Protein AF-A0A7W1LNH5-F1 (afdb_monomer)

Solvent-accessible surface area (backbone atoms only — not comparable to full-atom values): 9412 Å² total; per-residue (Å²): 139,82,89,82,86,81,84,87,83,84,82,83,78,80,84,79,78,79,81,84,75,81,79,78,83,71,83,74,73,83,77,74,74,80,66,70,72,80,67,60,87,36,80,29,83,78,18,89,88,68,48,62,63,12,37,33,72,33,70,57,39,60,50,62,56,84,43,24,71,74,77,47,76,51,73,47,62,63,54,25,28,28,52,35,16,20,61,51,35,34,33,39,31,45,67,92,32,46,72,70,29,49,78,66,76,73,32,66,68,50,76,49,71,58,91,66,58,58,62,23,92,83,77,46,95,46,66,31,87,94,62,54,68,46,73,67,49,42,50,54,51,57,63,59,61,77,75,117

Mean predicted aligned error: 13.75 Å

Radius of gyration: 25.93 Å; Cα contacts (8 Å, |Δi|>4): 218; chains: 1; bounding box: 68×67×35 Å

Secondary structure (DSSP, 8-state):
----PPPP--------PPP-PPP----PPPPPPPP------PPPTT-TTT-----EEE-SEEEE-SSSSS--EEEE-TTEEEEEEETTEEEEE-TT--HHHHHTT-S--EEEESS--PBPTTS-SSBPTT--SSHHHHHHHHHHHTT-

Foldseek 3Di:
DDDDDDDDDDDDDDDDDDDDDDDDDDPDDPDPDFDPDDADQDFQPPCPPFHFRWRFFDAFGWDWADQACPIDIDTDHGQKGWRGRGPFKTKIFHNQADPVCVVVVNGDIDMDGDPDADADPVPDNDHHPPQDPDPVSRVVVVVVVVPD

pLDDT: mean 82.44, std 16.15, range [41.69, 98.0]

Sequence (148 aa):
MTWNALLLTVLLAACTSPLAEAPTATASAPASTPERATPSAATCPNSVEFGGACLGELAAGTYSTTVFTTQLTYTVPDGWANFEDLPGNFLLVPPSGTLEGVNADISDFIGVYDGVAPASANCDEAPEPGVETTPESMANWYASQGSR

Nearest PDB structures (foldseek):
  8tdi-assembly3_C  TM=4.145E-01  e=4.059E+00  Collinsella tanakaei
  5m4o-assembly1_D  TM=2.761E-01  e=3.601E+00  Sphingomonas sp. TTNP3
  5m21-assembly1_D  TM=3.505E-01  e=5.477E+00  Sphingomonas sp. TTNP3

Structure (mmCIF, N/CA/C/O backbone):
data_AF-A0A7W1LNH5-F1
#
_entry.id   AF-A0A7W1LNH5-F1
#
loop_
_atom_site.group_PDB
_atom_site.id
_atom_site.type_symbol
_atom_site.label_atom_id
_atom_site.label_alt_id
_atom_site.label_comp_id
_atom_site.label_asym_id
_atom_site.label_entity_id
_atom_site.label_seq_id
_atom_site.pdbx_PDB_ins_code
_atom_site.Cartn_x
_atom_site.Cartn_y
_atom_site.Cartn_z
_atom_site.occupancy
_atom_site.B_iso_or_equiv
_atom_site.auth_seq_id
_atom_site.auth_comp_id
_atom_site.auth_asym_id
_atom_site.auth_atom_id
_atom_site.pdbx_PDB_model_num
ATOM 1 N N . MET A 1 1 ? -39.230 -50.445 20.813 1.00 53.91 1 MET A N 1
ATOM 2 C CA . MET A 1 1 ? -38.569 -51.678 20.328 1.00 53.91 1 MET A CA 1
ATOM 3 C C . MET A 1 1 ? -38.288 -51.426 18.855 1.00 53.91 1 MET A C 1
ATOM 5 O O . MET A 1 1 ? -39.251 -51.229 18.140 1.00 53.91 1 MET A O 1
ATOM 9 N N . THR A 1 2 ? -37.071 -51.206 18.368 1.00 52.25 2 THR A N 1
ATOM 10 C CA . THR A 1 2 ? -35.785 -51.871 18.631 1.00 52.25 2 THR A CA 1
ATOM 11 C C . THR A 1 2 ? -34.611 -50.885 18.520 1.00 52.25 2 THR A C 1
ATOM 13 O O . THR A 1 2 ? -34.618 -49.988 17.683 1.00 52.25 2 THR A O 1
ATOM 16 N N . TRP A 1 3 ? -33.611 -51.070 19.384 1.00 41.69 3 TRP A N 1
ATOM 17 C CA . TRP A 1 3 ? -32.278 -50.467 19.317 1.00 41.69 3 TRP A CA 1
ATOM 18 C C . TRP A 1 3 ? -31.489 -51.009 18.119 1.00 41.69 3 TRP A C 1
ATOM 20 O O . TRP A 1 3 ? -31.481 -52.219 17.922 1.00 41.69 3 TRP A O 1
ATOM 30 N N . ASN A 1 4 ? -30.742 -50.152 17.417 1.00 54.97 4 ASN A N 1
ATOM 31 C CA . ASN A 1 4 ? -29.572 -50.571 16.644 1.00 54.97 4 ASN A CA 1
ATOM 32 C C . ASN A 1 4 ? -28.351 -49.816 17.176 1.00 54.97 4 ASN A C 1
ATOM 34 O O . ASN A 1 4 ? -28.189 -48.619 16.949 1.00 54.97 4 ASN A O 1
ATOM 38 N N . ALA A 1 5 ? -27.530 -50.538 17.935 1.00 52.44 5 ALA A N 1
ATOM 39 C CA . ALA A 1 5 ? -26.213 -50.111 18.369 1.00 52.44 5 ALA A CA 1
ATOM 40 C C . ALA A 1 5 ? -25.256 -50.178 17.169 1.00 52.44 5 ALA A C 1
ATOM 42 O O . ALA A 1 5 ? -25.069 -51.246 16.588 1.00 52.44 5 ALA A O 1
ATOM 43 N N . LEU A 1 6 ? -24.669 -49.043 16.789 1.00 63.94 6 LEU A N 1
ATOM 44 C CA . LEU A 1 6 ? -23.614 -48.995 15.781 1.00 63.94 6 LEU A CA 1
ATOM 45 C C . LEU A 1 6 ? -22.267 -49.231 16.475 1.00 63.94 6 L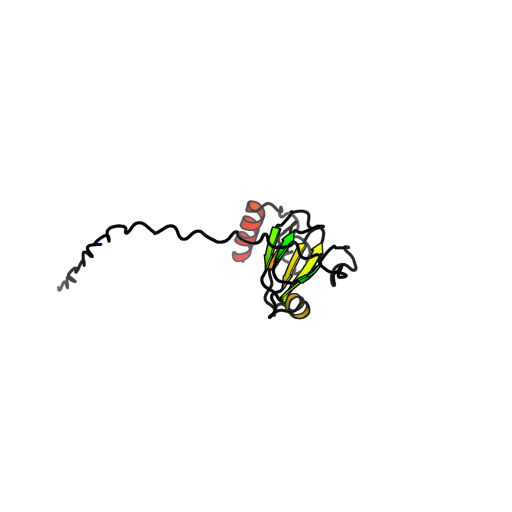EU A C 1
ATOM 47 O O . LEU A 1 6 ? -21.898 -48.503 17.396 1.00 63.94 6 LEU A O 1
ATOM 51 N N . LEU A 1 7 ? -21.578 -50.292 16.055 1.00 65.62 7 LEU A N 1
ATOM 52 C CA . LEU A 1 7 ? -20.286 -50.710 16.584 1.00 65.62 7 LEU A CA 1
ATOM 53 C C . LEU A 1 7 ? -19.162 -49.742 16.189 1.00 65.62 7 LEU A C 1
ATOM 55 O O . LEU A 1 7 ? -19.081 -49.258 15.063 1.00 65.62 7 LEU A O 1
ATOM 59 N N . LEU A 1 8 ? -18.279 -49.544 17.162 1.00 55.00 8 LEU A N 1
ATOM 60 C CA . LEU A 1 8 ? -17.034 -48.791 17.148 1.00 55.00 8 LEU A CA 1
ATOM 61 C C . LEU A 1 8 ? -15.943 -49.548 16.361 1.00 55.00 8 LEU A C 1
ATOM 63 O O . LEU A 1 8 ? -15.695 -50.720 16.641 1.00 55.00 8 LEU A O 1
ATOM 67 N N . THR A 1 9 ? -15.204 -48.863 15.487 1.00 66.69 9 THR A N 1
ATOM 68 C CA . THR A 1 9 ? -13.870 -49.310 15.036 1.00 66.69 9 THR A CA 1
ATOM 69 C C . THR A 1 9 ? -12.890 -48.155 15.187 1.00 66.69 9 THR A C 1
ATOM 71 O O . THR A 1 9 ? -12.878 -47.228 14.383 1.00 66.69 9 THR A O 1
ATOM 74 N N . VAL A 1 10 ? -12.088 -48.200 16.252 1.00 70.75 10 VAL A N 1
ATOM 75 C CA . VAL A 1 10 ? -10.960 -47.292 16.490 1.00 70.75 10 VAL A CA 1
ATOM 76 C C . VAL A 1 10 ? -9.718 -47.944 15.886 1.00 70.75 10 VAL A C 1
ATOM 78 O O . VAL A 1 10 ? -9.247 -48.965 16.382 1.00 70.75 10 VAL A O 1
ATOM 81 N N . LEU A 1 11 ? -9.201 -47.374 14.798 1.00 67.81 11 LEU A N 1
ATOM 82 C CA . LEU A 1 11 ? -7.920 -47.762 14.211 1.00 67.81 11 LEU A CA 1
ATOM 83 C C . LEU A 1 11 ? -6.798 -47.043 14.972 1.00 67.81 11 LEU A C 1
ATOM 85 O O . LEU A 1 11 ? -6.600 -45.843 14.800 1.00 67.81 11 LEU A O 1
ATOM 89 N N . LEU A 1 12 ? -6.068 -47.769 15.825 1.00 59.06 12 LEU A N 1
ATOM 90 C CA . LEU A 1 12 ? -4.800 -47.289 16.375 1.00 59.06 12 LEU A CA 1
ATOM 91 C C . LEU A 1 12 ? -3.726 -47.363 15.281 1.00 59.06 12 LEU A C 1
ATOM 93 O O . LEU A 1 12 ? -3.203 -48.436 14.988 1.00 59.06 12 LEU A O 1
ATOM 97 N N . ALA A 1 13 ? -3.391 -46.221 14.681 1.00 68.50 13 ALA A N 1
ATOM 98 C CA . ALA A 1 13 ? -2.205 -46.089 13.845 1.00 68.50 13 ALA A CA 1
ATOM 99 C C . ALA A 1 13 ? -0.967 -45.948 14.748 1.00 68.50 13 ALA A C 1
ATOM 101 O O . ALA A 1 13 ? -0.807 -44.953 15.454 1.00 68.50 13 ALA A O 1
ATOM 102 N N . ALA A 1 14 ? -0.102 -46.962 14.752 1.00 61.03 14 ALA A N 1
ATOM 103 C CA . ALA A 1 14 ? 1.207 -46.898 15.389 1.00 61.03 14 ALA A CA 1
ATOM 104 C C . ALA A 1 14 ? 2.165 -46.097 14.491 1.00 61.03 14 ALA A C 1
ATOM 106 O O . ALA A 1 14 ? 2.529 -46.549 13.407 1.00 61.03 14 ALA A O 1
ATOM 107 N N . CYS A 1 15 ? 2.575 -44.906 14.930 1.00 63.75 15 CYS A N 1
ATOM 108 C CA . CYS A 1 15 ? 3.637 -44.148 14.273 1.00 63.75 15 CYS A CA 1
ATOM 109 C C . CYS A 1 15 ? 4.998 -44.766 14.624 1.00 63.75 15 CYS A C 1
ATOM 111 O O . CYS A 1 15 ? 5.517 -44.572 15.721 1.00 63.75 15 CYS A O 1
ATOM 113 N N . THR A 1 16 ? 5.578 -45.522 13.694 1.00 69.62 16 THR A N 1
ATOM 114 C CA . THR A 1 16 ? 6.993 -45.907 13.730 1.00 69.62 16 THR A CA 1
ATOM 115 C C . THR A 1 16 ? 7.839 -44.692 13.355 1.00 69.62 16 THR A C 1
ATOM 117 O O . THR A 1 16 ? 7.775 -44.220 12.223 1.00 69.62 16 THR A O 1
ATOM 120 N N . SER A 1 17 ? 8.630 -44.176 14.295 1.00 73.38 17 SER A N 1
ATOM 121 C CA . SER A 1 17 ? 9.599 -43.114 14.012 1.00 73.38 17 SER A CA 1
ATOM 122 C C . SER A 1 17 ? 10.809 -43.681 13.257 1.00 73.38 17 SER A C 1
ATOM 124 O O . SER A 1 17 ? 11.427 -44.627 13.755 1.00 73.38 17 SER A O 1
ATOM 126 N N . PRO A 1 18 ? 11.193 -43.128 12.094 1.00 68.19 18 PRO A N 1
ATOM 127 C CA . PRO A 1 18 ? 12.467 -43.462 11.472 1.00 68.19 18 PRO A CA 1
ATOM 128 C C . PRO A 1 18 ? 13.633 -42.890 12.295 1.00 68.19 18 PRO A C 1
ATOM 130 O O . PRO A 1 18 ? 13.584 -41.755 12.773 1.00 68.19 18 PRO A O 1
ATOM 133 N N . LEU A 1 19 ? 14.680 -43.704 12.467 1.00 60.94 19 LEU A N 1
ATOM 134 C CA . LEU A 1 19 ? 15.970 -43.291 13.020 1.00 60.94 19 LEU A CA 1
ATOM 135 C C . LEU A 1 19 ? 16.585 -42.208 12.125 1.00 60.94 19 LEU A C 1
ATOM 137 O O . LEU A 1 19 ? 16.670 -42.371 10.911 1.00 60.94 19 LEU A O 1
ATOM 141 N N . ALA A 1 20 ? 17.001 -41.110 12.750 1.00 60.66 20 ALA A N 1
ATOM 142 C CA . ALA A 1 20 ? 17.639 -39.980 12.098 1.00 60.66 20 ALA A CA 1
ATOM 143 C C . ALA A 1 20 ? 18.993 -40.385 11.493 1.00 60.66 20 ALA A C 1
ATOM 145 O O . ALA A 1 20 ? 19.944 -40.687 12.215 1.00 60.66 20 ALA A O 1
ATOM 146 N N . GLU A 1 21 ? 19.082 -40.357 10.165 1.00 57.88 21 GLU A N 1
ATOM 147 C CA . GLU A 1 21 ? 20.349 -40.308 9.439 1.00 57.88 21 GLU A CA 1
ATOM 148 C C . GLU A 1 21 ? 20.922 -38.891 9.572 1.00 57.88 21 GLU A C 1
ATOM 150 O O . GLU A 1 21 ? 20.244 -37.899 9.300 1.00 57.88 21 GLU A O 1
ATOM 155 N N . ALA A 1 22 ? 22.163 -38.784 10.049 1.00 66.38 22 ALA A N 1
ATOM 156 C CA . ALA A 1 22 ? 22.844 -37.503 10.174 1.00 66.38 22 ALA A CA 1
ATOM 157 C C . ALA A 1 22 ? 23.057 -36.892 8.774 1.00 66.38 22 ALA A C 1
ATOM 159 O O . ALA A 1 22 ? 23.665 -37.546 7.921 1.00 66.38 22 ALA A O 1
ATOM 160 N N . PRO A 1 23 ? 22.603 -35.654 8.505 1.00 63.56 23 PRO A N 1
ATOM 161 C CA . PRO A 1 23 ? 22.853 -35.024 7.220 1.00 63.56 23 PRO A CA 1
ATOM 162 C C . PRO A 1 23 ? 24.352 -34.761 7.060 1.00 63.56 23 PRO A C 1
ATOM 164 O O . PRO A 1 23 ? 24.996 -34.118 7.891 1.00 63.56 23 PRO A O 1
ATOM 167 N N . THR A 1 24 ? 24.905 -35.264 5.959 1.00 58.75 24 THR A N 1
ATOM 168 C CA . THR A 1 24 ? 26.255 -34.923 5.511 1.00 58.75 24 THR A CA 1
ATOM 169 C C . THR A 1 24 ? 26.253 -33.444 5.138 1.00 58.75 24 THR A C 1
ATOM 171 O O . THR A 1 24 ? 25.534 -33.032 4.227 1.00 58.75 24 THR A O 1
ATOM 174 N N . ALA A 1 25 ? 27.021 -32.636 5.872 1.00 58.06 25 ALA A N 1
ATOM 175 C CA . ALA A 1 25 ? 27.167 -31.209 5.621 1.00 58.06 25 ALA A CA 1
ATOM 176 C C . ALA A 1 25 ? 27.784 -30.988 4.230 1.00 58.06 25 ALA A C 1
ATOM 178 O O . ALA A 1 25 ? 28.998 -31.051 4.048 1.00 58.06 25 ALA A O 1
ATOM 179 N N . THR A 1 26 ? 26.931 -30.746 3.237 1.00 61.84 26 THR A N 1
ATOM 180 C CA . THR A 1 26 ? 27.359 -30.196 1.952 1.00 61.84 26 THR A CA 1
ATOM 181 C C . THR A 1 26 ? 27.664 -28.728 2.204 1.00 61.84 26 THR A C 1
ATOM 183 O O . THR A 1 26 ? 26.790 -27.984 2.642 1.00 61.84 26 THR A O 1
ATOM 186 N N . ALA A 1 27 ? 28.919 -28.327 2.006 1.00 64.19 27 ALA A N 1
ATOM 187 C CA . ALA A 1 27 ? 29.334 -26.939 2.121 1.00 64.19 27 ALA A CA 1
ATOM 188 C C . ALA A 1 27 ? 28.529 -26.093 1.121 1.00 64.19 27 ALA A C 1
ATOM 190 O O . ALA A 1 27 ? 28.778 -26.138 -0.083 1.00 64.19 27 ALA A O 1
ATOM 191 N N . SER A 1 28 ? 27.531 -25.363 1.625 1.00 60.22 28 SER A N 1
ATOM 192 C CA . SER A 1 28 ? 26.768 -24.395 0.844 1.00 60.22 28 SER A CA 1
ATOM 193 C C . SER A 1 28 ? 27.719 -23.340 0.293 1.00 60.22 28 SER A C 1
ATOM 195 O O . SER A 1 28 ? 28.472 -22.715 1.042 1.00 60.22 28 SER A O 1
ATOM 197 N N . ALA A 1 29 ? 27.675 -23.147 -1.024 1.00 70.19 29 ALA A N 1
ATOM 198 C CA . ALA A 1 29 ? 28.287 -22.002 -1.680 1.00 70.19 29 ALA A CA 1
ATOM 199 C C . ALA A 1 29 ? 27.812 -20.700 -0.999 1.00 70.19 29 ALA A C 1
ATOM 201 O O . ALA A 1 29 ? 26.660 -20.642 -0.554 1.00 70.19 29 ALA A O 1
ATOM 202 N N . PRO A 1 30 ? 28.664 -19.663 -0.888 1.00 58.62 30 PRO A N 1
ATOM 203 C CA . PRO A 1 30 ? 28.251 -18.392 -0.310 1.00 58.62 30 PRO A CA 1
ATOM 204 C C . PRO A 1 30 ? 27.068 -17.843 -1.112 1.00 58.62 30 PRO A C 1
ATOM 206 O O . PRO A 1 30 ? 27.163 -17.668 -2.326 1.00 58.62 30 PRO A O 1
ATOM 209 N N . ALA A 1 31 ? 25.943 -17.619 -0.432 1.00 62.34 31 ALA A N 1
ATOM 210 C CA . ALA A 1 31 ? 24.789 -16.960 -1.017 1.00 62.34 31 ALA A CA 1
ATOM 211 C C . ALA A 1 31 ? 25.223 -15.563 -1.472 1.00 62.34 31 ALA A C 1
ATOM 213 O O . ALA A 1 31 ? 25.668 -14.755 -0.655 1.00 62.34 31 ALA A O 1
ATOM 214 N N . SER A 1 32 ? 25.135 -15.297 -2.776 1.00 60.69 32 SER A N 1
ATOM 215 C CA . SER A 1 32 ? 25.326 -13.955 -3.312 1.00 60.69 32 SER A CA 1
ATOM 216 C C . SER A 1 32 ? 24.338 -13.022 -2.623 1.00 60.69 32 SER A C 1
ATOM 218 O O . SER A 1 32 ? 23.130 -13.260 -2.655 1.00 60.69 32 SER A O 1
ATOM 220 N N . THR A 1 33 ? 24.853 -11.976 -1.980 1.00 60.34 33 THR A N 1
ATOM 221 C CA . THR A 1 33 ? 24.035 -10.872 -1.481 1.00 60.34 33 THR A CA 1
ATOM 222 C C . THR A 1 33 ? 23.191 -10.360 -2.648 1.00 60.34 33 THR A C 1
ATOM 224 O O . THR A 1 33 ? 23.785 -10.041 -3.681 1.00 60.34 33 THR A O 1
ATOM 227 N N . PRO A 1 34 ? 21.849 -10.301 -2.545 1.00 59.94 34 PRO A N 1
ATOM 228 C CA . PRO A 1 34 ? 21.042 -9.710 -3.599 1.00 59.94 34 PRO A CA 1
ATOM 229 C C . PRO A 1 34 ? 21.513 -8.270 -3.795 1.00 59.94 34 PRO A C 1
ATOM 231 O O . PRO A 1 34 ? 21.489 -7.456 -2.868 1.00 59.94 34 PRO A O 1
ATOM 234 N N . GLU A 1 35 ? 22.032 -7.996 -4.988 1.00 60.72 35 GLU A N 1
ATOM 235 C CA . GLU A 1 35 ? 22.435 -6.662 -5.393 1.00 60.72 35 GLU A CA 1
ATOM 236 C C . GLU A 1 35 ? 21.186 -5.784 -5.355 1.00 60.72 35 GLU A C 1
ATOM 238 O O . GLU A 1 35 ? 20.146 -6.133 -5.916 1.00 60.72 35 GLU A O 1
ATOM 243 N N . ARG A 1 36 ? 21.257 -4.681 -4.605 1.00 56.53 36 ARG A N 1
ATOM 244 C CA . ARG A 1 36 ? 20.170 -3.710 -4.538 1.00 56.53 36 ARG A CA 1
ATOM 245 C C . ARG A 1 36 ? 20.030 -3.116 -5.934 1.00 56.53 36 ARG A C 1
ATOM 247 O O . ARG A 1 36 ? 20.831 -2.265 -6.311 1.00 56.53 36 ARG A O 1
ATOM 254 N N . ALA A 1 37 ? 19.047 -3.592 -6.692 1.00 58.34 37 ALA A N 1
ATOM 255 C CA . ALA A 1 37 ? 18.701 -3.005 -7.972 1.00 58.34 37 ALA A CA 1
ATOM 256 C C . ALA A 1 37 ? 18.388 -1.526 -7.736 1.00 58.34 37 ALA A C 1
ATOM 258 O O . ALA A 1 37 ? 17.615 -1.193 -6.836 1.00 58.34 37 ALA A O 1
ATOM 259 N N . THR A 1 38 ? 19.037 -0.642 -8.489 1.00 53.78 38 THR A N 1
ATOM 260 C CA . THR A 1 38 ? 18.735 0.788 -8.463 1.00 53.78 38 THR A CA 1
ATOM 261 C C . THR A 1 38 ? 17.550 1.006 -9.401 1.00 53.78 38 THR A C 1
ATOM 263 O O . THR A 1 38 ? 17.728 0.904 -10.616 1.00 53.78 38 THR A O 1
ATOM 266 N N . PRO A 1 39 ? 16.336 1.238 -8.883 1.00 55.19 39 PRO A N 1
ATOM 267 C CA . PRO A 1 39 ? 15.172 1.444 -9.729 1.00 55.19 39 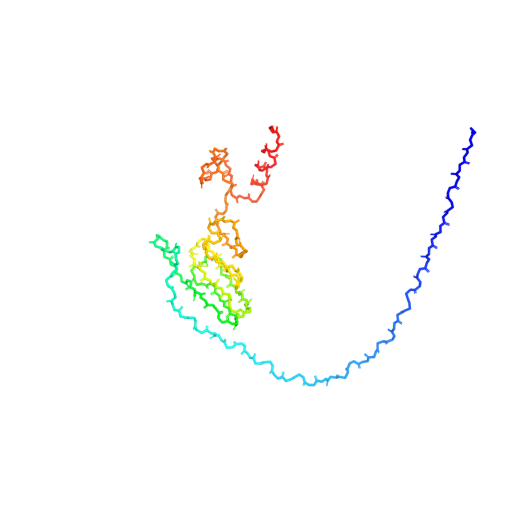PRO A CA 1
ATOM 268 C C . PRO A 1 39 ? 15.311 2.748 -10.525 1.00 55.19 39 PRO A C 1
ATOM 270 O O . PRO A 1 39 ? 15.879 3.734 -10.047 1.00 55.19 39 PRO A O 1
ATOM 273 N N . SER A 1 40 ? 14.793 2.748 -11.753 1.00 54.16 40 SER A N 1
ATOM 274 C CA . SER A 1 40 ? 14.611 3.976 -12.527 1.00 54.16 40 SER A CA 1
ATOM 275 C C . SER A 1 40 ? 13.545 4.818 -11.829 1.00 54.16 40 SER A C 1
ATOM 277 O O . SER A 1 40 ? 12.504 4.284 -11.459 1.00 54.16 40 SER A O 1
ATOM 279 N N . ALA A 1 41 ? 13.794 6.113 -11.618 1.00 55.50 41 ALA A N 1
ATOM 280 C CA . ALA A 1 41 ? 12.811 7.002 -11.004 1.00 55.50 41 ALA A CA 1
ATOM 281 C C . ALA A 1 41 ? 11.585 7.122 -11.924 1.00 55.50 41 ALA A C 1
ATOM 283 O O . ALA A 1 41 ? 11.588 7.894 -12.885 1.00 55.50 41 ALA A O 1
ATOM 284 N N . ALA A 1 42 ? 10.553 6.327 -11.653 1.00 63.59 42 ALA A N 1
ATOM 285 C CA . ALA A 1 42 ? 9.276 6.410 -12.335 1.00 63.59 42 ALA A CA 1
ATOM 286 C C . ALA A 1 42 ? 8.442 7.536 -11.709 1.00 63.59 42 ALA A C 1
ATOM 288 O O . ALA A 1 42 ? 8.424 7.727 -10.496 1.00 63.59 42 ALA A O 1
ATOM 289 N N . THR A 1 43 ? 7.735 8.308 -12.535 1.00 72.81 43 THR A N 1
ATOM 290 C CA . THR A 1 43 ? 6.665 9.176 -12.030 1.00 72.81 43 THR A CA 1
ATOM 291 C C . THR A 1 43 ? 5.512 8.289 -11.589 1.00 72.81 43 THR A C 1
ATOM 293 O O . THR A 1 43 ? 5.032 7.488 -12.391 1.00 72.81 43 THR A O 1
ATOM 296 N N . CYS A 1 44 ? 5.050 8.423 -10.345 1.00 84.44 44 CYS A N 1
ATOM 297 C CA . CYS A 1 44 ? 3.954 7.577 -9.887 1.00 84.44 44 CYS A CA 1
ATOM 298 C C . CYS A 1 44 ? 2.670 7.974 -10.587 1.00 84.44 44 CYS A C 1
ATOM 300 O O . CYS A 1 44 ? 2.289 9.147 -10.501 1.00 84.44 44 CYS A O 1
ATOM 302 N N . PRO A 1 45 ? 1.982 7.034 -11.250 1.00 82.69 45 PRO A N 1
ATOM 303 C CA . PRO A 1 45 ? 0.777 7.362 -12.001 1.00 82.69 45 PRO A CA 1
ATOM 304 C C . PRO A 1 45 ? -0.289 8.054 -11.140 1.00 82.69 45 PRO A C 1
ATOM 306 O O . PRO A 1 45 ? -0.974 8.948 -11.623 1.00 82.69 45 PRO A O 1
ATOM 309 N N . ASN A 1 46 ? -0.340 7.720 -9.845 1.00 73.38 46 ASN A N 1
ATOM 310 C CA . ASN A 1 46 ? -1.288 8.277 -8.877 1.00 73.38 46 ASN A CA 1
ATOM 311 C C . ASN A 1 46 ? -0.699 9.427 -8.021 1.00 73.38 46 ASN A C 1
ATOM 313 O O . ASN A 1 46 ? -1.319 9.864 -7.057 1.00 73.38 46 ASN A O 1
ATOM 317 N N . SER A 1 47 ? 0.491 9.953 -8.354 1.00 67.06 47 SER A N 1
ATOM 318 C CA . SER A 1 47 ? 1.165 11.012 -7.563 1.00 67.06 47 SER A CA 1
ATOM 319 C C . SER A 1 47 ? 0.854 12.444 -7.974 1.00 67.06 47 SER A C 1
ATOM 321 O O . SER A 1 47 ? 1.361 13.366 -7.332 1.00 67.06 47 SER A O 1
ATOM 323 N N . VAL A 1 48 ? 0.057 12.662 -9.025 1.00 61.69 48 VAL A N 1
ATOM 324 C CA . VAL A 1 48 ? -0.145 14.005 -9.603 1.00 61.69 48 VAL A CA 1
ATOM 325 C C . VAL A 1 48 ? -0.647 15.015 -8.556 1.00 61.69 48 VAL A C 1
ATOM 327 O O . VAL A 1 48 ? -0.341 16.200 -8.661 1.00 61.69 48 VAL A O 1
ATOM 330 N N . GLU A 1 49 ? -1.324 14.541 -7.505 1.00 61.59 49 GLU A N 1
ATOM 331 C CA . GLU A 1 49 ? -1.814 15.365 -6.391 1.00 61.59 49 GLU A CA 1
ATOM 332 C C . GLU A 1 49 ? -1.074 15.143 -5.055 1.00 61.59 49 GLU A C 1
ATOM 334 O O . GLU A 1 49 ? -1.092 16.027 -4.199 1.00 61.59 49 GLU A O 1
ATOM 339 N N . PHE A 1 50 ? -0.371 14.016 -4.872 1.00 63.47 50 PHE A N 1
ATOM 340 C CA . PHE A 1 50 ? 0.169 13.593 -3.565 1.00 63.47 50 PHE A CA 1
ATOM 341 C C . PHE A 1 50 ? 1.704 13.462 -3.500 1.00 63.47 50 PHE A C 1
ATOM 343 O O . PHE A 1 50 ? 2.254 13.230 -2.422 1.00 63.47 50 PHE A O 1
ATOM 350 N N . GLY A 1 51 ? 2.418 13.637 -4.620 1.00 68.62 51 GLY A N 1
ATOM 351 C CA . GLY A 1 51 ? 3.852 13.316 -4.712 1.00 68.62 51 GLY A CA 1
ATOM 352 C C . GLY A 1 51 ? 4.110 11.805 -4.607 1.00 68.62 51 GLY A C 1
ATOM 353 O O . GLY A 1 51 ? 3.163 11.035 -4.572 1.00 68.62 51 GLY A O 1
ATOM 354 N N . GLY A 1 52 ? 5.366 11.348 -4.610 1.00 84.88 52 GLY A N 1
ATOM 355 C CA . GLY A 1 52 ? 5.688 9.920 -4.453 1.00 84.88 52 GLY A CA 1
ATOM 356 C C . GLY A 1 52 ? 7.088 9.535 -4.928 1.00 84.88 52 GLY A C 1
ATOM 357 O O . GLY A 1 52 ? 7.745 10.316 -5.619 1.00 84.88 52 GLY A O 1
ATOM 358 N N . ALA A 1 53 ? 7.542 8.336 -4.552 1.00 90.44 53 ALA A N 1
ATOM 359 C CA . ALA A 1 53 ? 8.859 7.794 -4.923 1.00 90.44 53 ALA A CA 1
ATOM 360 C C . ALA A 1 53 ? 8.794 6.344 -5.429 1.00 90.44 53 ALA A C 1
ATOM 362 O O . ALA A 1 53 ? 9.711 5.557 -5.214 1.00 90.44 53 ALA A O 1
ATOM 363 N N . CYS A 1 54 ? 7.690 5.986 -6.073 1.00 91.56 54 CYS A N 1
ATOM 364 C CA . CYS A 1 54 ? 7.490 4.658 -6.625 1.00 91.56 54 CYS A CA 1
ATOM 365 C C . CYS A 1 54 ? 8.524 4.317 -7.706 1.00 91.56 54 CYS A C 1
ATOM 367 O O . CYS A 1 54 ? 9.141 5.177 -8.343 1.00 91.56 54 CYS A O 1
ATOM 369 N N . LEU A 1 55 ? 8.686 3.019 -7.921 1.00 93.31 55 LEU A N 1
ATOM 370 C CA . LEU A 1 55 ? 9.794 2.480 -8.699 1.00 93.31 55 LEU A CA 1
ATOM 371 C C . LEU A 1 55 ? 9.400 2.031 -10.113 1.00 93.31 55 LEU A C 1
ATOM 373 O O . LEU A 1 55 ? 10.279 1.758 -10.926 1.00 93.31 55 LEU A O 1
ATOM 377 N N . GLY A 1 56 ? 8.102 1.964 -10.422 1.00 93.12 56 GLY A N 1
ATOM 378 C CA . GLY A 1 56 ? 7.613 1.407 -11.682 1.00 93.12 56 GLY A CA 1
ATOM 379 C C . GLY A 1 56 ? 7.860 -0.099 -11.757 1.00 93.12 56 GLY A C 1
ATOM 380 O O . GLY A 1 56 ? 7.730 -0.797 -10.752 1.00 93.12 56 GLY A O 1
ATOM 381 N N . GLU A 1 57 ? 8.192 -0.605 -12.943 1.00 94.19 57 GLU A N 1
ATOM 382 C CA . GLU A 1 57 ? 8.556 -2.013 -13.136 1.00 94.19 57 GLU A CA 1
ATOM 383 C C . GLU A 1 57 ? 9.814 -2.378 -12.334 1.00 94.19 57 GLU A C 1
ATOM 385 O O . GLU A 1 57 ? 10.817 -1.661 -12.319 1.00 94.19 57 GLU A O 1
ATOM 390 N N . LEU A 1 58 ? 9.753 -3.524 -11.667 1.00 94.81 58 LEU A N 1
ATOM 391 C CA . LEU A 1 58 ? 10.763 -4.039 -10.763 1.00 94.81 58 LEU A CA 1
ATOM 392 C C . LEU A 1 58 ? 11.418 -5.276 -11.366 1.00 94.81 58 LEU A C 1
ATOM 394 O O . LEU A 1 58 ? 10.753 -6.255 -11.715 1.00 94.81 58 LEU A O 1
ATOM 398 N N . ALA A 1 59 ? 12.748 -5.262 -11.380 1.00 95.69 59 ALA A N 1
ATOM 399 C CA . ALA A 1 59 ? 13.512 -6.490 -11.515 1.00 95.69 59 ALA A CA 1
ATOM 400 C C . ALA A 1 59 ? 13.320 -7.377 -10.271 1.00 95.69 59 ALA A C 1
ATOM 402 O O . ALA A 1 59 ? 12.944 -6.894 -9.195 1.00 95.69 59 ALA A O 1
ATOM 403 N N . ALA A 1 60 ? 13.658 -8.662 -10.371 1.00 97.19 60 ALA A N 1
ATOM 404 C CA . ALA A 1 60 ? 13.746 -9.512 -9.184 1.00 97.19 60 ALA A CA 1
ATOM 405 C C . ALA A 1 60 ? 14.720 -8.910 -8.155 1.00 97.19 60 ALA A C 1
ATOM 407 O O . ALA A 1 60 ? 15.866 -8.596 -8.486 1.00 97.19 60 ALA A O 1
ATOM 408 N N . GLY A 1 61 ? 14.293 -8.766 -6.901 1.00 96.56 61 GLY A N 1
ATOM 409 C CA . GLY A 1 61 ? 15.140 -8.142 -5.886 1.00 96.56 61 GLY A CA 1
ATOM 410 C C . GLY A 1 61 ? 14.426 -7.779 -4.593 1.00 96.56 61 GLY A C 1
ATOM 411 O O . GLY A 1 61 ? 13.240 -8.056 -4.415 1.00 96.56 61 GLY A O 1
ATOM 412 N N . THR A 1 62 ? 15.186 -7.159 -3.687 1.00 97.62 62 THR A N 1
ATOM 413 C CA . THR A 1 62 ? 14.705 -6.632 -2.406 1.00 97.62 62 THR A CA 1
ATOM 414 C C . THR A 1 62 ? 14.701 -5.111 -2.432 1.00 97.62 62 THR A C 1
ATOM 416 O O . THR A 1 62 ? 15.709 -4.479 -2.756 1.00 97.62 62 THR A O 1
ATOM 419 N N . TYR A 1 63 ? 13.582 -4.538 -2.015 1.00 96.00 63 TYR A N 1
ATOM 420 C CA . TYR A 1 63 ? 13.289 -3.116 -2.058 1.00 96.00 63 TYR A CA 1
ATOM 421 C C . TYR A 1 63 ? 12.761 -2.644 -0.706 1.00 96.00 63 TYR A C 1
ATOM 423 O O . TYR A 1 63 ? 12.357 -3.442 0.146 1.00 96.00 63 TYR A O 1
ATOM 431 N N . SER A 1 64 ? 12.750 -1.331 -0.520 1.00 96.62 64 SER A N 1
ATOM 432 C CA . SER A 1 64 ? 12.153 -0.684 0.641 1.00 96.62 64 SER A CA 1
ATOM 433 C C . SER A 1 64 ? 11.345 0.516 0.172 1.00 96.62 64 SER A C 1
ATOM 435 O O . SER A 1 64 ? 11.706 1.134 -0.829 1.00 96.62 64 SER A O 1
ATOM 437 N N . THR A 1 65 ? 10.271 0.845 0.888 1.00 95.31 65 THR A N 1
ATOM 438 C CA . THR A 1 65 ? 9.562 2.112 0.659 1.00 95.31 65 THR A CA 1
ATOM 439 C C . THR A 1 65 ? 10.477 3.297 0.972 1.00 95.31 65 THR A C 1
ATOM 441 O O . THR A 1 65 ? 11.481 3.155 1.668 1.00 95.31 65 THR A O 1
ATOM 444 N N . THR A 1 66 ? 10.174 4.468 0.439 1.00 92.94 66 THR A N 1
ATOM 445 C CA . THR A 1 66 ? 10.944 5.693 0.687 1.00 92.94 66 THR A CA 1
ATOM 446 C C . THR A 1 66 ? 10.060 6.793 1.252 1.00 92.94 66 THR A C 1
ATOM 448 O O . THR A 1 66 ? 10.526 7.582 2.072 1.00 92.94 66 THR A O 1
ATOM 451 N N . VAL A 1 67 ? 8.797 6.853 0.824 1.00 92.12 67 VAL A N 1
ATOM 452 C CA . VAL A 1 67 ? 7.865 7.924 1.200 1.00 92.12 67 VAL A CA 1
ATOM 453 C C . VAL A 1 67 ? 6.762 7.404 2.113 1.00 92.12 67 VAL A C 1
ATOM 455 O O . VAL A 1 67 ? 6.346 8.132 3.013 1.00 92.12 67 VAL A O 1
ATOM 458 N N . PHE A 1 68 ? 6.319 6.161 1.928 1.00 93.69 68 PHE A N 1
ATOM 459 C CA . PHE A 1 68 ? 5.303 5.557 2.778 1.00 93.69 68 PHE A CA 1
ATOM 460 C C . PHE A 1 68 ? 5.734 5.544 4.247 1.00 93.69 68 PHE A C 1
ATOM 462 O O . PHE A 1 68 ? 6.790 5.005 4.596 1.00 93.69 68 PHE A O 1
ATOM 469 N N . THR A 1 69 ? 4.897 6.139 5.102 1.00 90.19 69 THR A N 1
ATOM 470 C CA . THR A 1 69 ? 5.227 6.440 6.504 1.00 90.19 69 THR A CA 1
ATOM 471 C C . THR A 1 69 ? 5.618 5.188 7.286 1.00 90.19 69 THR A C 1
ATOM 473 O O . THR A 1 69 ? 6.551 5.209 8.095 1.00 90.19 69 THR A O 1
ATOM 476 N N . THR A 1 70 ? 4.937 4.071 7.026 1.00 91.50 70 THR A N 1
ATOM 477 C CA . THR A 1 70 ? 5.319 2.774 7.588 1.00 91.50 70 THR A CA 1
ATOM 478 C C . THR A 1 70 ? 6.378 2.135 6.702 1.00 91.50 70 THR A C 1
ATOM 480 O O . THR A 1 70 ? 6.075 1.561 5.664 1.00 91.50 70 THR A O 1
ATOM 483 N N . GLN A 1 71 ? 7.639 2.206 7.122 1.00 93.44 71 GLN A N 1
ATOM 484 C CA . GLN A 1 71 ? 8.755 1.665 6.354 1.00 93.44 71 GLN A CA 1
ATOM 485 C C . GLN A 1 71 ? 8.603 0.152 6.114 1.00 93.44 71 GLN A C 1
ATOM 487 O O . GLN A 1 71 ? 8.713 -0.651 7.043 1.00 93.44 71 GLN A O 1
ATOM 492 N N . LEU A 1 72 ? 8.422 -0.247 4.854 1.00 96.06 72 LEU A N 1
ATOM 493 C CA . LEU A 1 72 ? 8.375 -1.653 4.453 1.00 96.06 72 LEU A CA 1
ATOM 494 C C . LEU A 1 72 ? 9.698 -2.069 3.817 1.00 96.06 72 LEU A C 1
ATOM 496 O O . LEU A 1 72 ? 10.392 -1.257 3.203 1.00 96.06 72 LEU A O 1
ATOM 500 N N . THR A 1 73 ? 10.037 -3.349 3.951 1.00 97.06 73 THR A N 1
ATOM 501 C CA . THR A 1 73 ? 11.065 -4.022 3.148 1.00 97.06 73 THR A CA 1
ATOM 502 C C . THR A 1 73 ? 10.449 -5.280 2.563 1.00 97.06 73 THR A C 1
ATOM 504 O O . THR A 1 73 ? 9.833 -6.057 3.292 1.00 97.06 73 THR A O 1
ATOM 507 N N . TYR A 1 74 ? 10.587 -5.464 1.256 1.00 96.88 74 TYR A N 1
ATOM 508 C CA . TYR A 1 74 ? 9.902 -6.515 0.515 1.00 96.88 74 TYR A CA 1
ATOM 509 C C . TYR A 1 74 ? 10.800 -7.089 -0.578 1.00 96.88 74 TYR A C 1
ATOM 511 O O . TYR A 1 74 ? 11.689 -6.411 -1.086 1.00 96.88 74 TYR A O 1
ATOM 519 N N . THR A 1 75 ? 10.558 -8.347 -0.938 1.00 97.50 75 THR A N 1
ATOM 520 C CA . THR A 1 75 ? 11.257 -9.033 -2.028 1.00 97.50 75 THR A CA 1
ATOM 521 C C . THR A 1 75 ? 10.232 -9.502 -3.042 1.00 97.50 75 THR A C 1
ATOM 523 O O . THR A 1 75 ? 9.221 -10.088 -2.656 1.00 97.50 75 THR A O 1
ATOM 526 N N . VAL A 1 76 ? 10.503 -9.272 -4.323 1.00 97.25 76 VAL A N 1
ATOM 527 C CA . VAL A 1 76 ? 9.629 -9.690 -5.424 1.00 97.25 76 VAL A CA 1
ATOM 528 C C . VAL A 1 76 ? 10.411 -10.482 -6.475 1.00 97.25 76 VAL A C 1
ATOM 530 O O . VAL A 1 76 ? 11.602 -10.225 -6.678 1.00 97.25 76 VAL A O 1
ATOM 533 N N . PRO A 1 77 ? 9.768 -11.454 -7.146 1.00 96.38 77 PRO A N 1
ATOM 534 C CA . PRO A 1 77 ? 10.217 -11.962 -8.437 1.00 96.38 77 PRO A CA 1
ATOM 535 C C . PRO A 1 77 ? 10.279 -10.862 -9.505 1.00 96.38 77 PRO A C 1
ATOM 537 O O . PRO A 1 77 ? 9.802 -9.749 -9.305 1.00 96.38 77 PRO A O 1
ATOM 540 N N . ASP A 1 78 ? 10.835 -11.208 -10.662 1.00 95.06 78 ASP A N 1
ATOM 541 C CA . ASP A 1 78 ? 10.875 -10.319 -11.822 1.00 95.06 78 ASP A CA 1
ATOM 542 C C . ASP A 1 78 ? 9.469 -9.993 -12.351 1.00 95.06 78 ASP A C 1
ATOM 544 O O . ASP A 1 78 ? 8.554 -10.820 -12.255 1.00 95.06 78 ASP A O 1
ATOM 548 N N . GLY A 1 79 ? 9.312 -8.796 -12.919 1.00 93.56 79 GLY A N 1
ATOM 549 C CA . GLY A 1 79 ? 8.091 -8.360 -13.603 1.00 93.56 79 GLY A CA 1
ATOM 550 C C . GLY A 1 79 ? 6.993 -7.806 -12.693 1.00 93.56 79 GLY A C 1
ATOM 551 O O . GLY A 1 79 ? 5.895 -7.527 -13.166 1.00 93.56 79 GLY A O 1
ATOM 552 N N . TRP A 1 80 ? 7.254 -7.662 -11.394 1.00 97.62 80 TRP A N 1
ATOM 553 C CA . TRP A 1 80 ? 6.370 -6.901 -10.509 1.00 97.62 80 TRP A CA 1
ATOM 554 C C . TRP A 1 80 ? 6.465 -5.410 -10.813 1.00 97.62 80 TRP A C 1
ATOM 556 O O . TRP A 1 80 ? 7.460 -4.952 -11.361 1.00 97.62 80 TRP A O 1
ATOM 566 N N . ALA A 1 81 ? 5.467 -4.634 -10.409 1.00 95.81 81 ALA A N 1
ATOM 567 C CA . ALA A 1 81 ? 5.520 -3.183 -10.496 1.00 95.81 81 ALA A CA 1
ATOM 568 C C . ALA A 1 81 ? 5.137 -2.536 -9.167 1.00 95.81 81 ALA A C 1
ATOM 570 O O . ALA A 1 81 ? 4.171 -2.940 -8.520 1.00 95.81 81 ALA A O 1
ATOM 571 N N . ASN A 1 82 ? 5.877 -1.504 -8.776 1.00 95.75 82 ASN A N 1
ATOM 572 C CA . ASN A 1 82 ? 5.505 -0.599 -7.705 1.00 95.75 82 ASN A CA 1
ATOM 573 C C . ASN A 1 82 ? 4.946 0.694 -8.307 1.00 95.75 82 ASN A C 1
ATOM 575 O O . ASN A 1 82 ? 5.702 1.526 -8.808 1.00 95.75 82 ASN A O 1
ATOM 579 N N . PHE A 1 83 ? 3.623 0.853 -8.257 1.00 94.12 83 PHE A N 1
ATOM 580 C CA . PHE A 1 83 ? 2.938 2.032 -8.802 1.00 94.12 83 PHE A CA 1
ATOM 581 C C . PHE A 1 83 ? 2.676 3.120 -7.758 1.00 94.12 83 PHE A C 1
ATOM 583 O O . PHE A 1 83 ? 2.451 4.270 -8.131 1.00 94.12 83 PHE A O 1
ATOM 590 N N . GLU A 1 84 ? 2.751 2.785 -6.467 1.00 93.69 84 GLU A N 1
ATOM 591 C CA . GLU A 1 84 ? 2.539 3.737 -5.377 1.00 93.69 84 GLU A CA 1
ATOM 592 C C . GLU A 1 84 ? 3.568 3.531 -4.268 1.00 93.69 84 GLU A C 1
ATOM 594 O O . GLU A 1 84 ? 3.742 2.433 -3.743 1.00 93.69 84 GLU A O 1
ATOM 599 N N . ASP A 1 85 ? 4.238 4.617 -3.914 1.00 94.19 85 ASP A N 1
ATOM 600 C CA . ASP A 1 85 ? 5.000 4.797 -2.680 1.00 94.19 85 ASP A CA 1
ATOM 601 C C . ASP A 1 85 ? 4.731 6.246 -2.280 1.00 94.19 85 ASP A C 1
ATOM 603 O O . ASP A 1 85 ? 5.448 7.172 -2.681 1.00 94.19 85 ASP A O 1
ATOM 607 N N . LEU A 1 86 ? 3.568 6.434 -1.658 1.00 92.06 86 LEU A N 1
ATOM 608 C CA . LEU A 1 86 ? 2.988 7.719 -1.281 1.00 92.06 86 LEU A CA 1
ATOM 609 C C . LEU A 1 86 ? 2.912 7.783 0.253 1.00 92.06 86 LEU A C 1
ATOM 611 O O . LEU A 1 86 ? 2.999 6.742 0.904 1.00 92.06 86 LEU A O 1
ATOM 615 N N . PRO A 1 87 ? 2.719 8.965 0.867 1.00 90.50 87 PRO A N 1
ATOM 616 C CA . PRO A 1 87 ? 2.762 9.095 2.324 1.00 90.50 87 PRO A CA 1
ATOM 617 C C . PRO A 1 87 ? 1.835 8.140 3.090 1.00 90.50 87 PRO A C 1
ATOM 619 O O . PRO A 1 87 ? 2.242 7.667 4.150 1.00 90.50 87 PRO A O 1
ATOM 622 N N . GLY A 1 88 ? 0.645 7.840 2.546 1.00 90.50 88 GLY A N 1
ATOM 623 C CA . GLY A 1 88 ? -0.376 7.012 3.203 1.00 90.50 88 GLY A CA 1
ATOM 624 C C . GLY A 1 88 ? -0.707 5.682 2.524 1.00 90.50 88 GLY A C 1
ATOM 625 O O . GLY A 1 88 ? -1.510 4.908 3.047 1.00 90.50 88 GLY A O 1
ATOM 626 N N . ASN A 1 89 ? -0.090 5.377 1.381 1.00 93.12 89 ASN A N 1
ATOM 627 C CA . ASN A 1 89 ? -0.337 4.127 0.675 1.00 93.12 89 ASN A CA 1
ATOM 628 C C . ASN A 1 89 ? 0.858 3.647 -0.147 1.00 93.12 89 ASN A C 1
ATOM 630 O O . ASN A 1 89 ? 1.658 4.417 -0.685 1.00 93.12 89 ASN A O 1
ATOM 634 N N . PHE A 1 90 ? 0.931 2.330 -0.260 1.00 95.88 90 PHE A N 1
ATOM 635 C CA . PHE A 1 90 ? 1.919 1.599 -1.026 1.00 95.88 90 PHE A CA 1
ATOM 636 C C . PHE A 1 90 ? 1.227 0.514 -1.854 1.00 95.88 90 PHE A C 1
ATOM 638 O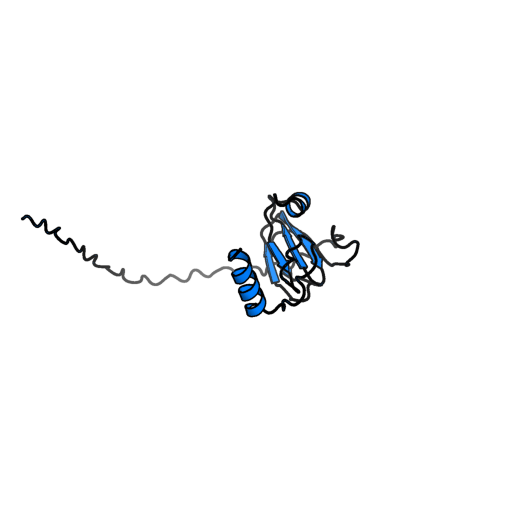 O . PHE A 1 90 ? 0.362 -0.195 -1.337 1.00 95.88 90 PHE A O 1
ATOM 645 N N . LEU A 1 91 ? 1.640 0.355 -3.114 1.00 96.50 91 LEU A N 1
ATOM 646 C CA . LEU A 1 91 ? 1.019 -0.573 -4.063 1.00 96.50 91 LEU A CA 1
ATOM 647 C C . LEU A 1 91 ? 2.060 -1.384 -4.826 1.00 96.50 91 LEU A C 1
ATOM 649 O O . LEU A 1 91 ? 2.953 -0.829 -5.475 1.00 96.50 91 LEU A O 1
ATOM 653 N N . LEU A 1 92 ? 1.876 -2.702 -4.813 1.00 97.94 92 LEU A N 1
ATOM 654 C CA . LEU A 1 92 ? 2.558 -3.646 -5.687 1.00 97.94 92 LEU A CA 1
ATOM 655 C C . LEU A 1 92 ? 1.555 -4.378 -6.568 1.00 97.94 92 LEU A C 1
ATOM 657 O O . LEU A 1 92 ? 0.567 -4.925 -6.080 1.00 97.94 92 LEU A O 1
ATOM 661 N N . VAL A 1 93 ? 1.856 -4.445 -7.858 1.00 97.75 93 VAL A N 1
ATOM 662 C CA . VAL A 1 93 ? 1.058 -5.162 -8.851 1.00 97.75 93 VAL A CA 1
ATOM 663 C C . VAL A 1 93 ? 1.899 -6.307 -9.425 1.00 97.75 93 VAL A C 1
ATOM 665 O O . VAL A 1 93 ? 3.045 -6.073 -9.821 1.00 97.75 93 VAL A O 1
ATOM 668 N N . PRO A 1 94 ? 1.383 -7.550 -9.433 1.00 98.00 94 PRO A N 1
ATOM 669 C CA . PRO A 1 94 ? 2.085 -8.694 -10.003 1.00 98.00 94 PRO A CA 1
ATOM 670 C C . PRO A 1 94 ? 2.163 -8.601 -11.536 1.00 98.00 94 PRO A C 1
ATOM 672 O O . PRO A 1 94 ? 1.378 -7.872 -12.140 1.00 98.00 94 PRO A O 1
ATOM 675 N N . PRO A 1 95 ? 3.020 -9.405 -12.195 1.00 97.38 95 PRO A N 1
ATOM 676 C CA . PRO A 1 95 ? 3.172 -9.385 -13.656 1.00 97.38 95 PRO A CA 1
ATOM 677 C C . PRO A 1 95 ? 1.880 -9.641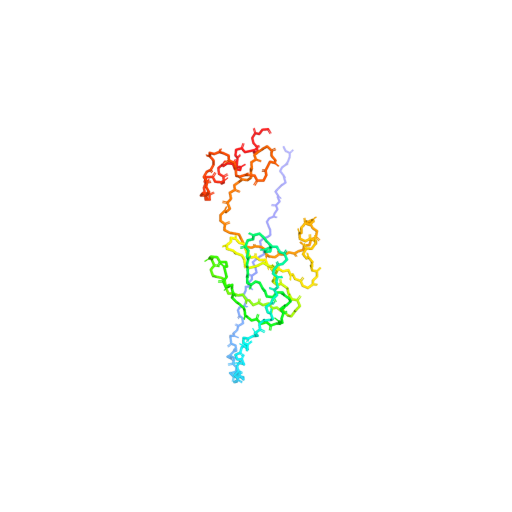 -14.453 1.00 97.38 95 PRO A C 1
ATOM 679 O O . PRO A 1 95 ? 1.780 -9.265 -15.616 1.00 97.38 95 PRO A O 1
ATOM 682 N N . SER A 1 96 ? 0.901 -10.329 -13.859 1.00 96.44 96 SER A N 1
ATOM 683 C CA . SER A 1 96 ? -0.410 -10.595 -14.466 1.00 96.44 96 SER A CA 1
ATOM 684 C C . SER A 1 96 ? -1.407 -9.445 -14.303 1.00 96.44 96 SER A C 1
ATOM 686 O O . SER A 1 96 ? -2.484 -9.500 -14.895 1.00 96.44 96 SER A O 1
ATOM 688 N N . GLY A 1 97 ? -1.086 -8.453 -13.473 1.00 96.25 97 GLY A N 1
ATOM 689 C CA . GLY A 1 97 ? -1.960 -7.345 -13.125 1.00 96.25 97 GLY A CA 1
ATOM 690 C C . GLY A 1 97 ? -1.627 -6.058 -13.871 1.00 96.25 97 GLY A C 1
ATOM 691 O O . GLY A 1 97 ? -0.584 -5.920 -14.506 1.00 96.25 97 GLY A O 1
ATOM 692 N N . THR A 1 98 ? -2.527 -5.083 -13.776 1.00 94.88 98 THR A N 1
ATOM 693 C CA . THR A 1 98 ? -2.331 -3.737 -14.335 1.00 94.88 98 THR A CA 1
ATOM 694 C C . THR A 1 98 ? -2.899 -2.693 -13.387 1.00 94.88 98 THR A C 1
ATOM 696 O O . THR A 1 98 ? -3.864 -2.969 -12.677 1.00 94.88 98 THR A O 1
ATOM 699 N N . LEU A 1 99 ? -2.351 -1.474 -13.401 1.00 92.62 99 LEU A N 1
ATOM 700 C CA . LEU A 1 99 ? -2.903 -0.382 -12.595 1.00 92.62 99 LEU A CA 1
ATOM 701 C C . LEU A 1 99 ? -4.352 -0.042 -12.988 1.00 92.62 99 LEU A C 1
ATOM 703 O O . LEU A 1 99 ? -5.178 0.211 -12.121 1.00 92.62 99 LEU A O 1
ATOM 707 N N . GLU A 1 100 ? -4.681 -0.085 -14.283 1.00 94.00 100 GLU A N 1
ATOM 708 C CA . GLU A 1 100 ? -6.060 0.096 -14.758 1.00 94.00 100 GLU A CA 1
ATOM 709 C C . GLU A 1 100 ? -6.995 -0.958 -14.159 1.00 94.00 100 GLU A C 1
ATOM 711 O O . GLU A 1 100 ? -8.074 -0.625 -13.677 1.00 94.00 100 GLU A O 1
ATOM 716 N N . GLY A 1 101 ? -6.558 -2.218 -14.122 1.00 95.81 101 GLY A N 1
ATOM 717 C CA . GLY A 1 101 ? -7.334 -3.285 -13.510 1.00 95.81 101 GLY A CA 1
ATOM 718 C C . GLY A 1 101 ? -7.455 -3.151 -11.991 1.00 95.81 101 GLY A C 1
ATOM 719 O O . GLY A 1 101 ? -8.491 -3.525 -11.456 1.00 95.81 101 GLY A O 1
ATOM 720 N N . VAL A 1 102 ? -6.459 -2.590 -11.295 1.00 94.31 102 VAL A N 1
ATOM 721 C CA . VAL A 1 102 ? -6.581 -2.256 -9.861 1.00 94.31 102 VAL A CA 1
ATOM 722 C C . VAL A 1 102 ? -7.669 -1.202 -9.666 1.00 94.31 102 VAL A C 1
ATOM 724 O O . VAL A 1 102 ? -8.580 -1.401 -8.870 1.00 94.31 102 VAL A O 1
ATOM 727 N N . ASN A 1 103 ? -7.634 -0.126 -10.455 1.00 90.12 103 ASN A N 1
ATOM 728 C CA . ASN A 1 103 ? -8.622 0.956 -10.383 1.00 90.12 103 ASN A CA 1
ATOM 729 C C . ASN A 1 103 ? -10.044 0.507 -10.769 1.00 90.12 103 ASN A C 1
ATOM 731 O O . ASN A 1 103 ? -11.018 1.136 -10.366 1.00 90.12 103 ASN A O 1
ATOM 735 N N . ALA A 1 104 ? -10.164 -0.557 -11.565 1.00 94.69 104 ALA A N 1
ATOM 736 C CA . ALA A 1 104 ? -11.432 -1.139 -11.995 1.00 94.69 104 ALA A CA 1
ATOM 737 C C . ALA A 1 104 ? -11.865 -2.370 -11.173 1.00 94.69 104 ALA A C 1
ATOM 739 O O . ALA A 1 104 ? -12.857 -2.998 -11.535 1.00 94.69 104 ALA A O 1
ATOM 740 N N . ASP A 1 105 ? -11.142 -2.720 -10.101 1.00 93.44 105 ASP A N 1
ATOM 741 C CA . ASP A 1 105 ? -11.415 -3.882 -9.236 1.00 93.44 105 ASP A CA 1
ATOM 742 C C . ASP A 1 105 ? -11.439 -5.237 -9.988 1.00 93.44 105 ASP A C 1
ATOM 744 O O . ASP A 1 105 ? -12.252 -6.125 -9.735 1.00 93.44 105 ASP A O 1
ATOM 748 N N . ILE A 1 106 ? -10.545 -5.392 -10.974 1.00 96.19 106 ILE A N 1
ATOM 749 C CA . ILE A 1 106 ? -10.397 -6.599 -11.816 1.00 96.19 106 ILE A CA 1
ATOM 750 C C . ILE A 1 106 ? -8.951 -7.121 -11.906 1.00 96.19 106 ILE A C 1
ATOM 752 O O . ILE A 1 106 ? -8.675 -8.024 -12.698 1.00 96.19 106 ILE A O 1
ATOM 756 N N . SER A 1 107 ? -8.013 -6.554 -11.142 1.00 96.81 107 SER A N 1
ATOM 757 C CA . SER A 1 107 ? -6.613 -6.998 -11.079 1.00 96.81 107 SER A CA 1
ATOM 758 C C . SER A 1 107 ? -6.245 -7.436 -9.673 1.00 96.81 107 SER A C 1
ATOM 760 O O . SER A 1 107 ? -6.655 -6.816 -8.699 1.00 96.81 107 SER A O 1
ATOM 762 N N . ASP A 1 108 ? -5.368 -8.433 -9.578 1.00 97.75 108 ASP A N 1
ATOM 763 C CA . ASP A 1 108 ? -4.680 -8.748 -8.330 1.00 97.75 108 ASP A CA 1
ATOM 764 C C . ASP A 1 108 ? -3.683 -7.635 -7.981 1.00 97.75 108 ASP A C 1
ATOM 766 O O . ASP A 1 108 ? -3.048 -7.058 -8.872 1.00 97.75 108 ASP A O 1
ATOM 770 N N . PHE A 1 109 ? -3.522 -7.354 -6.687 1.00 97.62 109 PHE A N 1
ATOM 771 C CA . PHE A 1 109 ? -2.516 -6.434 -6.161 1.00 97.62 109 PHE A CA 1
ATOM 772 C C . PHE A 1 109 ? -2.254 -6.662 -4.667 1.00 97.62 109 PHE A C 1
ATOM 774 O O . PHE A 1 109 ? -3.007 -7.346 -3.973 1.00 97.62 109 PHE A O 1
ATOM 781 N N . ILE A 1 110 ? -1.172 -6.065 -4.168 1.00 97.94 110 ILE A N 1
ATOM 782 C CA . ILE A 1 110 ? -0.891 -5.904 -2.741 1.00 97.94 110 ILE A CA 1
ATOM 783 C C . ILE A 1 110 ? -0.913 -4.407 -2.446 1.00 97.94 110 ILE A C 1
ATOM 785 O O . ILE A 1 110 ? -0.030 -3.677 -2.895 1.00 97.94 110 ILE A O 1
ATOM 789 N N . GLY A 1 111 ? -1.916 -3.966 -1.689 1.00 96.00 111 GLY A N 1
ATOM 790 C CA . GLY A 1 111 ? -2.020 -2.605 -1.173 1.00 96.00 111 GLY A CA 1
ATOM 791 C C . GLY A 1 111 ? -1.736 -2.570 0.326 1.00 96.00 111 GLY A C 1
ATOM 792 O O . GLY A 1 111 ? -2.219 -3.424 1.073 1.00 96.00 111 GLY A O 1
ATOM 793 N N . VAL A 1 112 ? -0.959 -1.588 0.774 1.00 96.75 112 VAL A N 1
ATOM 794 C CA . VAL A 1 112 ? -0.769 -1.282 2.196 1.00 96.75 112 VAL A CA 1
ATOM 795 C C . VAL A 1 112 ? -1.166 0.165 2.414 1.00 96.75 112 VAL A C 1
ATOM 797 O O . VAL A 1 112 ? -0.661 1.047 1.729 1.00 96.75 112 VAL A O 1
ATOM 800 N N . TYR A 1 113 ? -2.060 0.393 3.368 1.00 93.88 113 TYR A N 1
ATOM 801 C CA . TYR A 1 113 ? -2.630 1.702 3.661 1.00 93.88 113 TYR A CA 1
ATOM 802 C C . TYR A 1 113 ? -2.411 2.035 5.132 1.00 93.88 113 TYR A C 1
ATOM 804 O O . TYR A 1 113 ? -2.554 1.163 5.996 1.00 93.88 113 TYR A O 1
ATOM 812 N N . ASP A 1 114 ? -2.091 3.291 5.417 1.00 91.44 114 ASP A N 1
ATOM 813 C CA . ASP A 1 114 ? -2.270 3.866 6.745 1.00 91.44 114 ASP A CA 1
ATOM 814 C C . ASP A 1 114 ? -3.510 4.775 6.771 1.00 91.44 114 ASP A C 1
ATOM 816 O O . ASP A 1 114 ? -4.192 4.956 5.765 1.00 91.44 114 ASP A O 1
ATOM 820 N N . GLY A 1 115 ? -3.897 5.243 7.962 1.00 89.81 115 GLY A N 1
ATOM 821 C CA . GLY A 1 115 ? -5.069 6.114 8.096 1.00 89.81 115 GLY A CA 1
ATOM 822 C C . GLY A 1 115 ? -6.411 5.449 7.757 1.00 89.81 115 GLY A C 1
ATOM 823 O O . GLY A 1 115 ? -7.361 6.145 7.413 1.00 89.81 115 GLY A O 1
ATOM 824 N N . VAL A 1 116 ? -6.504 4.118 7.861 1.00 92.56 116 VAL A N 1
ATOM 825 C CA . VAL A 1 116 ? -7.730 3.364 7.560 1.00 92.56 116 VAL A CA 1
ATOM 826 C C . VAL A 1 116 ? -8.872 3.790 8.486 1.00 92.56 116 VAL A C 1
ATOM 828 O O . VAL A 1 116 ? -8.727 3.809 9.711 1.00 92.56 116 VAL A O 1
ATOM 831 N N . ALA A 1 117 ? -10.022 4.087 7.887 1.00 94.88 117 ALA A N 1
ATOM 832 C CA . ALA A 1 117 ? -11.265 4.411 8.570 1.00 94.88 117 ALA A CA 1
ATOM 833 C C . ALA A 1 117 ? -12.439 3.701 7.879 1.00 94.88 117 ALA A C 1
ATOM 835 O O . ALA A 1 117 ? -12.351 3.406 6.684 1.00 94.88 117 ALA A O 1
ATOM 836 N N . PRO A 1 118 ? -13.548 3.429 8.584 1.00 93.31 118 PRO A N 1
ATOM 837 C CA . PRO A 1 118 ? -14.747 2.921 7.937 1.00 93.31 118 PRO A CA 1
ATOM 838 C C . PRO A 1 118 ? -15.313 3.966 6.978 1.00 93.31 118 PRO A C 1
ATOM 840 O O . PRO A 1 118 ? -15.440 5.133 7.347 1.00 93.31 118 PRO A O 1
ATOM 843 N N . ALA A 1 119 ? -15.639 3.547 5.756 1.00 91.56 119 ALA A N 1
ATOM 844 C CA . ALA A 1 119 ? -16.293 4.410 4.778 1.00 91.56 119 ALA A CA 1
ATOM 845 C C . ALA A 1 119 ? -17.697 4.795 5.252 1.00 91.56 119 ALA A C 1
ATOM 847 O O . ALA A 1 119 ? -18.345 4.035 5.984 1.00 91.56 119 ALA A O 1
ATOM 848 N N . SER A 1 120 ? -18.177 5.960 4.822 1.00 91.31 120 SER A N 1
ATOM 849 C CA . SER A 1 120 ? -19.472 6.436 5.271 1.00 91.31 120 SER A CA 1
ATOM 850 C C . SER A 1 120 ? -20.617 5.548 4.780 1.00 91.31 120 SER A C 1
ATOM 852 O O . SER A 1 120 ? -20.650 5.079 3.639 1.00 91.31 120 SER A O 1
ATOM 854 N N . ALA A 1 121 ? -21.610 5.341 5.646 1.00 88.75 121 ALA A N 1
ATOM 855 C CA . ALA A 1 121 ? -22.787 4.528 5.348 1.00 88.75 121 ALA A CA 1
ATOM 856 C C . ALA A 1 121 ? -23.675 5.107 4.226 1.00 88.75 121 ALA A C 1
ATOM 858 O O . ALA A 1 121 ? -24.613 4.444 3.781 1.00 88.75 121 ALA A O 1
ATOM 859 N N . ASN A 1 122 ? -23.410 6.337 3.777 1.00 88.56 122 ASN A N 1
ATOM 860 C CA . ASN A 1 122 ? -24.111 6.990 2.673 1.00 88.56 122 ASN A CA 1
ATOM 861 C C . ASN A 1 122 ? -23.461 6.756 1.293 1.00 88.56 122 ASN A C 1
ATOM 863 O O . ASN A 1 122 ? -23.906 7.363 0.322 1.00 88.56 122 ASN A O 1
ATOM 867 N N . CYS A 1 123 ? -22.463 5.868 1.213 1.00 83.44 123 CYS A N 1
ATOM 868 C CA . CYS A 1 123 ? -21.697 5.559 0.003 1.00 83.44 123 CYS A CA 1
ATOM 869 C C . CYS A 1 123 ? -20.792 6.695 -0.500 1.00 83.44 123 CYS A C 1
ATOM 871 O O . CYS A 1 123 ? -20.308 6.614 -1.629 1.00 83.44 123 CYS A O 1
ATOM 873 N N . ASP A 1 124 ? -20.523 7.713 0.320 1.00 88.19 124 ASP A N 1
ATOM 874 C CA . ASP A 1 124 ? -19.443 8.658 0.050 1.00 88.19 124 ASP A CA 1
ATOM 875 C C . ASP A 1 124 ? -18.100 8.049 0.491 1.00 88.19 124 ASP A C 1
ATOM 877 O O . ASP A 1 124 ? -18.015 7.356 1.506 1.00 88.19 124 ASP A O 1
ATOM 881 N N . GLU A 1 125 ? -17.014 8.369 -0.217 1.00 84.56 125 GLU A N 1
ATOM 882 C CA . GLU A 1 125 ? -15.646 7.926 0.123 1.00 84.56 125 GLU A CA 1
ATOM 883 C C . GLU A 1 125 ? -15.062 8.631 1.370 1.00 84.56 125 GLU A C 1
ATOM 885 O O . GLU A 1 125 ? -13.868 8.549 1.658 1.00 84.56 125 GLU A O 1
ATOM 890 N N . ALA A 1 126 ? -15.896 9.343 2.132 1.00 92.25 126 ALA A N 1
ATOM 891 C CA . ALA A 1 126 ? -15.507 9.995 3.373 1.00 92.25 126 ALA A CA 1
ATOM 892 C C . ALA A 1 126 ? -15.510 9.006 4.558 1.00 92.25 126 ALA A C 1
ATOM 894 O O . ALA A 1 126 ? -16.291 8.052 4.560 1.00 92.25 126 ALA A O 1
ATOM 895 N N . PRO A 1 127 ? -14.705 9.250 5.609 1.00 94.75 127 PRO A N 1
ATOM 896 C CA . PRO A 1 127 ? -14.798 8.495 6.856 1.00 94.75 127 PRO A CA 1
ATOM 897 C C . PRO A 1 127 ? -16.181 8.624 7.506 1.00 94.75 127 PRO A C 1
ATOM 899 O O . PRO A 1 127 ? -16.761 9.714 7.529 1.00 94.75 127 PRO A O 1
ATOM 902 N N . GLU A 1 128 ? -16.684 7.542 8.096 1.00 95.75 128 GLU A N 1
ATOM 903 C CA . GLU A 1 128 ? -17.955 7.555 8.816 1.00 95.75 128 GLU A CA 1
ATOM 904 C C . GLU A 1 128 ? -17.898 8.510 10.027 1.00 95.75 128 GLU A C 1
ATOM 906 O O . GLU A 1 128 ? -17.055 8.347 10.921 1.00 95.75 128 GLU A O 1
ATOM 911 N N . PRO A 1 129 ? -18.815 9.494 10.116 1.00 94.56 129 PRO A N 1
ATOM 912 C CA . PRO A 1 129 ? -18.819 10.446 11.216 1.00 94.56 129 PRO A CA 1
ATOM 913 C C . PRO A 1 129 ? -18.991 9.780 12.585 1.00 94.56 129 PRO A C 1
ATOM 915 O O . PRO A 1 129 ? -19.945 9.048 12.835 1.00 94.56 129 PRO A O 1
ATOM 918 N N . GLY A 1 130 ? -18.094 10.109 13.516 1.00 94.50 130 GLY A N 1
ATOM 919 C CA . GLY A 1 130 ? -18.182 9.658 14.907 1.00 94.50 130 GLY A CA 1
ATOM 920 C C . GLY A 1 130 ? -17.671 8.240 15.161 1.00 94.50 130 GLY A C 1
ATOM 921 O O . GLY A 1 130 ? -17.772 7.774 16.296 1.00 94.50 130 GLY A O 1
ATOM 922 N N . VAL A 1 131 ? -17.099 7.572 14.156 1.00 95.69 131 VAL A N 1
ATOM 923 C CA . VAL A 1 131 ? -16.407 6.291 14.337 1.00 95.69 131 VAL A CA 1
ATOM 924 C C . VAL A 1 131 ? -14.908 6.539 14.444 1.00 95.69 131 VAL A C 1
ATOM 926 O 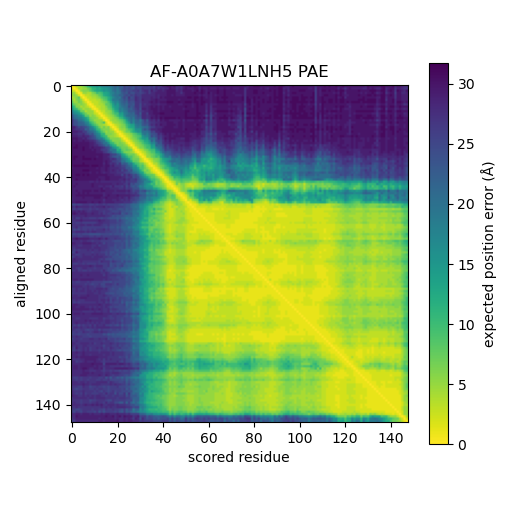O . VAL A 1 131 ? -14.312 7.225 13.619 1.00 95.69 131 VAL A O 1
ATOM 929 N N . GLU A 1 132 ? -14.290 5.996 15.489 1.00 96.12 132 GLU A N 1
ATOM 930 C CA . GLU A 1 132 ? -12.845 6.118 15.682 1.00 96.12 132 GLU A CA 1
ATOM 931 C C . GLU A 1 132 ? -12.085 5.124 14.791 1.00 96.12 132 GLU A C 1
ATOM 933 O O . GLU A 1 132 ? -12.592 4.061 14.438 1.00 96.12 132 GLU A O 1
ATOM 938 N N . THR A 1 133 ? -10.821 5.425 14.489 1.00 95.31 133 THR A N 1
ATOM 939 C CA . THR A 1 133 ? -9.946 4.586 13.648 1.00 95.31 133 THR A CA 1
ATOM 940 C C . THR A 1 133 ? -9.202 3.498 14.429 1.00 95.31 133 THR A C 1
ATOM 942 O O . THR A 1 133 ? -8.253 2.889 13.934 1.00 95.31 133 THR A O 1
ATOM 945 N N . THR A 1 134 ? -9.610 3.223 15.671 1.00 95.62 134 THR A N 1
ATOM 946 C CA . THR A 1 134 ? -9.057 2.100 16.435 1.00 95.62 134 THR A CA 1
ATOM 947 C C . THR A 1 134 ? -9.646 0.779 15.923 1.00 95.62 134 THR A C 1
ATOM 949 O O . THR A 1 134 ? -10.828 0.736 15.573 1.00 95.62 134 THR A O 1
ATOM 952 N N . PRO A 1 135 ? -8.879 -0.330 15.904 1.00 94.94 135 PRO A N 1
ATOM 953 C CA . PRO A 1 135 ? -9.393 -1.620 15.437 1.00 94.94 135 PRO A CA 1
ATOM 954 C C . PRO A 1 135 ? -10.677 -2.070 16.147 1.00 94.94 135 PRO A C 1
ATOM 956 O O . PRO A 1 135 ? -11.583 -2.593 15.506 1.00 94.94 135 PRO A O 1
ATOM 959 N N . GLU A 1 136 ? -10.776 -1.832 17.458 1.00 96.62 136 GLU A N 1
ATOM 960 C CA . GLU A 1 136 ? -11.963 -2.165 18.251 1.00 96.62 136 GLU A CA 1
ATOM 961 C C . GLU A 1 136 ? -13.180 -1.316 17.856 1.00 96.62 136 GLU A C 1
ATOM 963 O O . GLU A 1 136 ? -14.261 -1.865 17.644 1.00 96.62 136 GLU A O 1
ATOM 968 N N . SER A 1 137 ? -13.015 0.003 17.699 1.00 96.12 137 SER A N 1
ATOM 969 C CA . SER A 1 137 ? -14.111 0.895 17.294 1.00 96.12 137 SER A CA 1
ATOM 970 C C . SER A 1 137 ? -14.627 0.555 15.896 1.00 96.12 137 SER A C 1
ATOM 972 O O . SER A 1 137 ? -15.834 0.398 15.700 1.00 96.12 137 SER A O 1
ATOM 974 N N . MET A 1 138 ? -13.714 0.315 14.949 1.00 95.44 138 MET A N 1
ATOM 975 C CA . 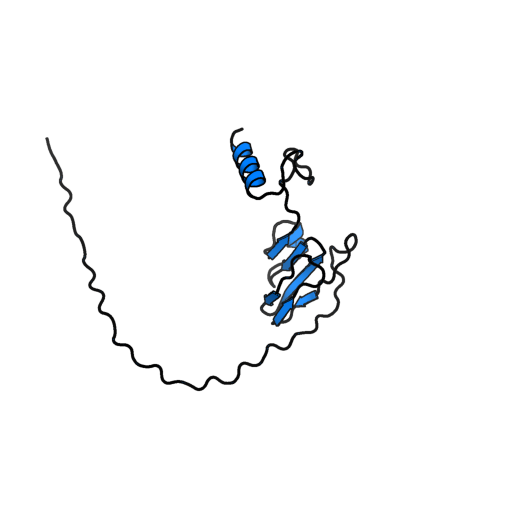MET A 1 138 ? -14.070 -0.117 13.598 1.00 95.44 138 MET A CA 1
ATOM 976 C C . MET A 1 138 ? -14.802 -1.466 13.606 1.00 95.44 138 MET A C 1
ATOM 978 O O . MET A 1 138 ? -15.859 -1.589 1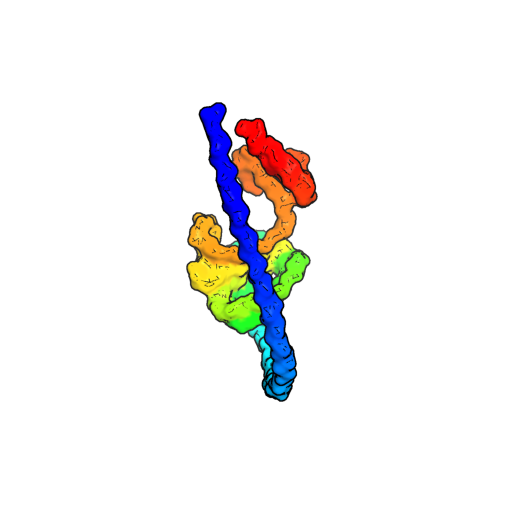2.990 1.00 95.44 138 MET A O 1
ATOM 982 N N . ALA A 1 139 ? -14.296 -2.469 14.334 1.00 94.69 139 ALA A N 1
ATOM 983 C CA . ALA A 1 139 ? -14.944 -3.779 14.438 1.00 94.69 139 ALA A CA 1
ATOM 984 C C . ALA A 1 139 ? -16.359 -3.686 15.033 1.00 94.69 139 ALA A C 1
ATOM 986 O O . ALA A 1 139 ? -17.292 -4.297 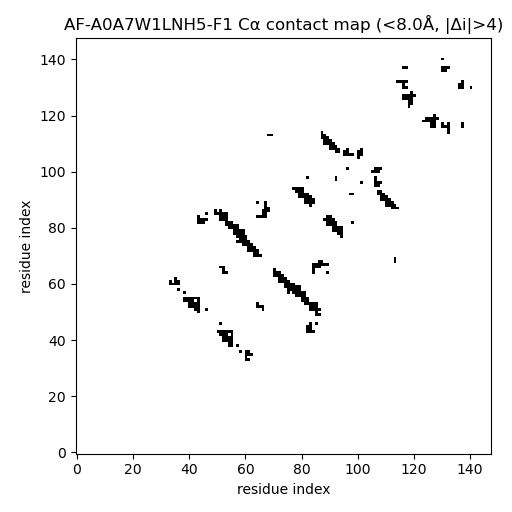14.505 1.00 94.69 139 ALA A O 1
ATOM 987 N N . ASN A 1 140 ? -16.537 -2.883 16.086 1.00 95.00 140 ASN A N 1
ATOM 988 C CA . ASN A 1 140 ? -17.845 -2.635 16.693 1.00 95.00 140 ASN A CA 1
ATOM 989 C C . ASN A 1 140 ? -18.805 -1.950 15.710 1.00 95.00 140 ASN A C 1
ATOM 991 O O . ASN A 1 140 ? -19.973 -2.339 15.616 1.00 95.00 140 ASN A O 1
ATOM 995 N N . TRP A 1 141 ? -18.317 -0.973 14.938 1.00 94.25 141 TRP A N 1
ATOM 996 C CA . TRP A 1 141 ? -19.119 -0.323 13.907 1.00 94.25 141 TRP A CA 1
ATOM 997 C C . TRP A 1 141 ? -19.565 -1.309 12.824 1.00 94.25 141 TRP A C 1
ATOM 999 O O . TRP A 1 141 ? -20.768 -1.392 12.564 1.00 94.25 141 TRP A O 1
ATOM 1009 N N . TYR A 1 142 ? -18.651 -2.108 12.259 1.00 92.44 142 TYR A N 1
ATOM 1010 C CA . TYR A 1 142 ? -18.985 -3.118 11.245 1.00 92.44 142 TYR A CA 1
ATOM 1011 C C . TYR A 1 142 ? -20.005 -4.140 11.765 1.00 92.44 142 TYR A C 1
ATOM 1013 O O . TYR A 1 142 ? -20.975 -4.455 11.074 1.00 92.44 142 TYR A O 1
ATOM 1021 N N . ALA A 1 143 ? -19.843 -4.611 13.006 1.00 93.62 143 ALA A N 1
ATOM 1022 C CA . ALA A 1 143 ? -20.785 -5.537 13.633 1.00 93.62 143 ALA A CA 1
ATOM 1023 C C . ALA A 1 143 ? -22.196 -4.936 13.788 1.00 93.62 143 ALA A C 1
ATOM 1025 O O . ALA A 1 143 ? -23.191 -5.655 13.683 1.00 93.62 143 ALA A O 1
ATOM 1026 N N . SER A 1 144 ? -22.305 -3.617 13.983 1.00 91.25 144 SER A N 1
ATOM 1027 C CA . SER A 1 144 ? -23.601 -2.931 14.074 1.00 91.25 144 SER A CA 1
ATOM 1028 C C . SER A 1 144 ? -24.313 -2.760 12.722 1.00 91.25 144 SER A C 1
ATOM 1030 O O . SER A 1 144 ? -25.540 -2.650 12.697 1.00 91.25 144 SER A O 1
ATOM 1032 N N . GLN A 1 145 ? -23.587 -2.791 11.593 1.00 86.69 145 GLN A N 1
ATOM 1033 C CA . GLN A 1 145 ? -24.188 -2.611 10.261 1.00 86.69 145 GLN A CA 1
ATOM 1034 C C . GLN A 1 145 ? -25.013 -3.826 9.812 1.00 86.69 145 GLN A C 1
ATOM 1036 O O . GLN A 1 145 ? -26.042 -3.660 9.164 1.00 86.69 145 GLN A O 1
ATOM 1041 N N . GLY A 1 146 ? -24.620 -5.042 10.210 1.00 64.75 146 GLY A N 1
ATOM 1042 C CA . GLY A 1 146 ? -25.317 -6.292 9.865 1.00 64.75 146 GLY A CA 1
ATOM 1043 C C . GLY A 1 146 ? -26.622 -6.554 10.629 1.00 64.75 146 GLY A C 1
ATOM 1044 O O . GLY A 1 146 ? -27.201 -7.627 10.493 1.00 64.75 146 GLY A O 1
ATOM 1045 N N . SER A 1 147 ? -27.070 -5.605 11.457 1.00 57.59 147 SER A N 1
ATOM 1046 C CA . SER A 1 147 ? -28.283 -5.723 12.282 1.00 57.59 147 SER A CA 1
ATOM 1047 C C . SER A 1 147 ? -29.509 -5.015 11.680 1.00 57.59 147 SER A C 1
ATOM 1049 O O . SER A 1 147 ? -30.496 -4.825 12.393 1.00 57.59 147 SER A O 1
ATOM 1051 N N . ARG A 1 148 ? -29.440 -4.572 10.417 1.00 51.53 148 ARG A N 1
ATOM 1052 C CA . ARG A 1 148 ? -30.513 -3.833 9.728 1.00 51.53 148 ARG A CA 1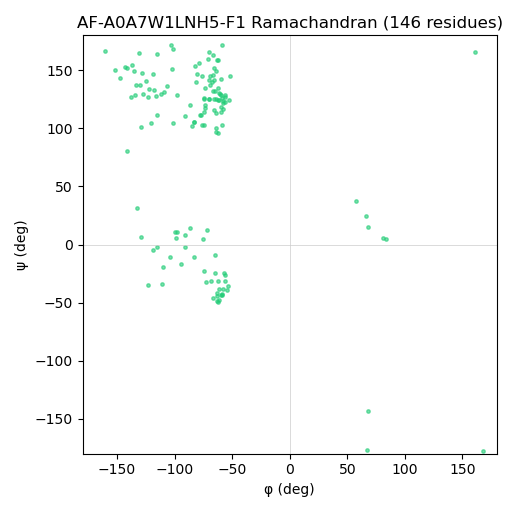
ATOM 1053 C C . ARG A 1 148 ? -31.257 -4.689 8.714 1.00 51.53 148 ARG A C 1
ATOM 1055 O O . ARG A 1 148 ? -30.592 -5.485 8.018 1.00 51.53 148 ARG A O 1
#